Protein AF-F2JRA8-F1 (afdb_monomer)

Solvent-accessible surface area (backbone atoms only — not comparable to full-atom values): 5144 Å² total; per-residue (Å²): 135,67,72,44,74,59,98,90,48,78,33,47,52,38,83,88,82,69,38,47,20,64,55,49,46,52,49,50,45,61,76,48,29,41,80,54,98,88,38,79,40,72,50,84,72,75,69,75,73,72,76,47,76,64,55,55,48,52,52,51,52,52,54,50,52,53,53,50,53,54,48,52,56,49,53,53,53,51,52,52,58,65,71,76,110

Mean predicted aligned error: 14.49 Å

Nearest PDB structures (foldseek):
  1xsx-assembly1_B  TM=5.611E-01  e=4.796E+00  Saccharolobus solfataricus

Secondary structure (DSSP, 8-state):
--EEEETTEEEE-BTTTTB-HHHHHHHHHHHHEEEETTEEEEP-----PPPPHHHHHHHHHHHHHHHHHHHHHHHHHHHHHHH--

Foldseek 3Di:
DDWDQDPVGIFQQDPVVRRGSVRVVVVVLVVFFDQDPNDTHGDPPPPPPDPPPVNVVVVVVVVVVVVVVVVVVVVVVVVVVVVVD

pLDDT: mean 83.26, std 10.79, range [49.56, 93.75]

Sequence (85 aa):
MEYLRNKHGIFTNNETTGQTAEEVYAQYLNDYFDLIDGEYVPKQIDICPEPTTEEKLNELIAEYNELKSRMTNTEEVIMGIMMEI

Organism: Cellulosilyticum lentocellum (strain ATCC 49066 / DSM 5427 / NCIMB 11756 / RHM5) (NCBI:txid642492)

Radius of gyration: 27.49 Å; Cα contacts (8 Å, |Δi|>4): 54; chains: 1; bounding box: 80×26×48 Å

Structure (mmCIF, N/CA/C/O backbone):
data_AF-F2JRA8-F1
#
_entry.id   AF-F2JRA8-F1
#
loop_
_atom_site.group_PDB
_atom_site.id
_atom_site.type_symbol
_atom_site.label_atom_id
_atom_site.label_alt_id
_atom_site.label_comp_id
_atom_site.label_asym_id
_atom_site.label_entity_id
_atom_site.label_seq_id
_atom_site.pdbx_PDB_ins_code
_atom_site.Cartn_x
_atom_site.Cartn_y
_atom_site.Cartn_z
_atom_site.occupancy
_atom_site.B_iso_or_equiv
_atom_site.auth_seq_id
_atom_site.auth_comp_id
_atom_site.auth_asym_id
_atom_site.auth_atom_id
_atom_site.pdbx_PDB_model_num
ATOM 1 N N . MET A 1 1 ? -2.362 -7.884 24.536 1.00 61.72 1 MET A N 1
ATOM 2 C CA . MET A 1 1 ? -2.643 -7.247 23.237 1.00 61.72 1 MET A CA 1
ATOM 3 C C . MET A 1 1 ? -4.078 -7.550 22.880 1.00 61.72 1 MET A C 1
ATOM 5 O O . MET A 1 1 ? -4.488 -8.698 23.017 1.00 61.72 1 MET A O 1
ATOM 9 N N . GLU A 1 2 ? -4.836 -6.519 22.541 1.00 75.69 2 GLU A N 1
ATOM 10 C CA . GLU A 1 2 ? -6.222 -6.641 22.101 1.00 75.69 2 GLU A CA 1
ATOM 11 C C . GLU A 1 2 ? -6.243 -6.932 20.596 1.00 75.69 2 GLU A C 1
ATOM 13 O O . GLU A 1 2 ? -5.435 -6.381 19.846 1.00 75.69 2 GLU A O 1
ATOM 18 N N . TYR A 1 3 ? -7.108 -7.856 20.176 1.00 83.25 3 TYR A N 1
ATOM 19 C CA . TYR A 1 3 ? -7.198 -8.324 18.794 1.00 83.25 3 TYR A CA 1
ATOM 20 C C . TYR A 1 3 ? -8.643 -8.204 18.321 1.00 83.25 3 TYR A C 1
ATOM 22 O O . TYR A 1 3 ? -9.545 -8.752 18.955 1.00 83.25 3 TYR A O 1
ATOM 30 N N . LEU A 1 4 ? -8.848 -7.568 17.169 1.00 89.31 4 LEU A N 1
ATOM 31 C CA . LEU A 1 4 ? -10.133 -7.537 16.481 1.00 89.31 4 LEU A CA 1
ATOM 32 C C . LEU A 1 4 ? -10.088 -8.512 15.302 1.00 89.31 4 LEU A C 1
ATOM 34 O O . LEU A 1 4 ? -9.349 -8.307 14.342 1.00 89.31 4 LEU A O 1
ATOM 38 N N . ARG A 1 5 ? -10.882 -9.584 15.362 1.00 89.94 5 ARG A N 1
ATOM 39 C CA . ARG A 1 5 ? -10.969 -10.591 14.294 1.00 89.94 5 ARG A CA 1
ATOM 40 C C . ARG A 1 5 ? -12.323 -10.522 13.600 1.00 89.94 5 ARG A C 1
ATOM 42 O O . ARG A 1 5 ? -13.355 -10.599 14.258 1.00 89.94 5 ARG A O 1
ATOM 49 N N . ASN A 1 6 ? -12.320 -10.426 12.275 1.00 87.12 6 ASN A N 1
ATOM 50 C CA . ASN A 1 6 ? -13.533 -10.339 11.462 1.00 87.12 6 ASN A CA 1
ATOM 51 C C . ASN A 1 6 ? -13.329 -10.983 10.073 1.00 87.12 6 ASN A C 1
ATOM 53 O O . ASN A 1 6 ? -12.336 -11.672 9.837 1.00 87.12 6 ASN A O 1
ATOM 57 N N . LYS A 1 7 ? -14.284 -10.778 9.154 1.00 85.19 7 LYS A N 1
ATOM 58 C CA . LYS A 1 7 ? -14.256 -11.344 7.791 1.00 85.19 7 LYS A CA 1
ATOM 59 C C . LYS A 1 7 ? -13.096 -10.839 6.916 1.00 85.19 7 LYS A C 1
ATOM 61 O O . LYS A 1 7 ? -12.764 -11.496 5.939 1.00 85.19 7 L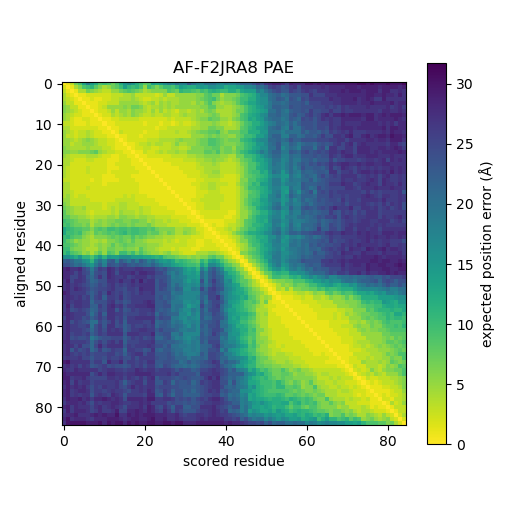YS A O 1
ATOM 66 N N . HIS A 1 8 ? -12.494 -9.702 7.261 1.00 83.56 8 HIS A N 1
ATOM 67 C CA . HIS A 1 8 ? -11.392 -9.074 6.528 1.00 83.56 8 HIS A CA 1
ATOM 68 C C . HIS A 1 8 ? -10.010 -9.415 7.100 1.00 83.56 8 HIS A C 1
ATOM 70 O O . HIS A 1 8 ? -9.007 -9.140 6.449 1.00 83.56 8 HIS A O 1
ATOM 76 N N . GLY A 1 9 ? -9.932 -10.025 8.288 1.00 89.00 9 GLY A N 1
ATOM 77 C CA . GLY A 1 9 ? -8.663 -10.443 8.881 1.00 89.00 9 GLY A CA 1
ATOM 78 C C . GLY A 1 9 ? -8.604 -10.293 10.397 1.00 89.00 9 GLY A C 1
ATOM 79 O O . GLY A 1 9 ? -9.620 -10.350 11.096 1.00 89.00 9 GLY A O 1
ATOM 80 N N . ILE A 1 10 ? -7.378 -10.151 10.901 1.00 91.69 10 ILE A N 1
ATOM 81 C CA . ILE A 1 10 ? -7.065 -9.894 12.307 1.00 91.69 10 ILE A CA 1
ATOM 82 C C . ILE A 1 10 ? -6.345 -8.549 12.367 1.00 91.69 10 ILE A C 1
ATOM 84 O O . ILE A 1 10 ? -5.319 -8.375 11.714 1.00 91.69 10 ILE A O 1
ATOM 88 N N . PHE A 1 11 ? -6.876 -7.632 13.164 1.00 92.94 11 PHE A N 1
ATOM 89 C CA . PHE A 1 11 ? -6.329 -6.302 13.393 1.00 92.94 11 PHE A CA 1
ATOM 90 C C . PHE A 1 11 ? -5.862 -6.192 14.844 1.00 92.94 11 PHE A C 1
ATOM 92 O O . PHE A 1 11 ? -6.474 -6.759 15.755 1.00 92.94 11 PHE A O 1
ATOM 99 N N . THR A 1 12 ? -4.765 -5.474 15.053 1.00 93.50 12 THR A N 1
ATOM 100 C CA . THR A 1 12 ? -4.153 -5.233 16.363 1.00 93.50 12 THR A CA 1
ATOM 101 C C . THR A 1 12 ? -3.933 -3.752 16.568 1.00 93.50 12 THR A C 1
ATOM 103 O O . THR A 1 12 ? -3.898 -2.990 15.603 1.00 93.50 12 THR A O 1
ATOM 106 N N . ASN A 1 13 ? -3.724 -3.357 17.821 1.00 92.44 13 ASN A N 1
ATOM 107 C CA . ASN A 1 13 ? -3.294 -2.001 18.137 1.00 92.44 13 ASN A CA 1
ATOM 108 C C . ASN A 1 13 ? -2.016 -1.660 17.357 1.00 92.44 13 ASN A C 1
ATOM 110 O O . ASN A 1 13 ? -1.095 -2.479 17.265 1.00 92.44 13 ASN A O 1
ATOM 114 N N . ASN A 1 14 ? -1.962 -0.449 16.813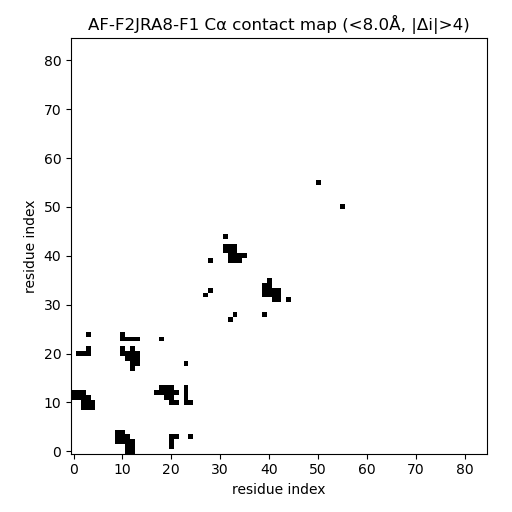 1.00 89.62 14 ASN A N 1
ATOM 115 C CA . ASN A 1 14 ? -0.759 0.092 16.206 1.00 89.62 14 ASN A CA 1
ATOM 116 C C . ASN A 1 14 ? 0.025 0.843 17.285 1.00 89.62 14 ASN A C 1
ATOM 118 O O . ASN A 1 14 ? -0.284 1.984 17.620 1.00 89.62 14 ASN A O 1
ATOM 122 N N . GLU A 1 15 ? 1.056 0.202 17.832 1.00 90.69 15 GLU A N 1
ATOM 123 C CA . GLU A 1 15 ? 1.880 0.787 18.899 1.00 90.69 15 GLU A CA 1
ATOM 124 C C . GLU A 1 15 ? 2.699 2.001 18.429 1.00 90.69 15 GLU A C 1
ATOM 126 O O . GLU A 1 15 ? 3.109 2.815 19.250 1.00 90.69 15 GLU A O 1
ATOM 131 N N . THR A 1 16 ? 2.920 2.155 17.116 1.00 90.06 16 THR A N 1
ATOM 132 C CA . THR A 1 16 ? 3.667 3.292 16.551 1.00 90.06 16 THR A CA 1
ATOM 133 C C . THR A 1 16 ? 2.813 4.553 16.467 1.00 90.06 16 THR A C 1
ATOM 135 O O . THR A 1 16 ? 3.295 5.640 16.774 1.00 90.06 16 THR A O 1
ATOM 138 N N . THR A 1 17 ? 1.549 4.427 16.059 1.00 89.31 17 THR A N 1
ATOM 139 C CA . THR A 1 17 ? 0.622 5.567 15.937 1.00 89.31 17 THR A CA 1
ATOM 140 C C . THR A 1 17 ? -0.262 5.756 17.170 1.00 89.31 17 THR A C 1
ATOM 142 O O . THR A 1 17 ? -0.928 6.781 17.287 1.00 89.31 17 THR A O 1
ATOM 145 N N . GLY A 1 18 ? -0.262 4.793 18.098 1.00 91.38 18 GLY A N 1
ATOM 146 C CA . GLY A 1 18 ? -1.115 4.786 19.287 1.00 91.38 18 GLY A CA 1
ATOM 147 C C . GLY A 1 18 ? -2.567 4.386 19.012 1.00 91.38 18 GLY A C 1
ATOM 148 O O . GLY A 1 18 ? -3.404 4.569 19.891 1.00 91.38 18 GLY A O 1
ATOM 149 N N . GLN A 1 19 ? -2.872 3.855 17.823 1.00 92.06 19 GLN A N 1
ATOM 150 C CA . GLN A 1 19 ? -4.237 3.496 17.434 1.00 92.06 19 GLN A CA 1
ATOM 151 C C . GLN A 1 19 ? -4.680 2.161 18.047 1.00 92.06 19 GLN A C 1
ATOM 153 O O . GLN A 1 19 ? -3.904 1.199 18.111 1.00 92.06 19 GLN A O 1
ATOM 158 N N . THR A 1 20 ? -5.947 2.069 18.444 1.00 93.75 20 THR A N 1
ATOM 159 C CA . THR A 1 20 ? -6.576 0.806 18.856 1.00 93.75 20 THR A CA 1
ATOM 160 C C . THR A 1 20 ? -6.825 -0.106 17.649 1.00 93.75 20 THR A C 1
ATOM 162 O O . THR A 1 20 ? -6.865 0.339 16.502 1.00 93.75 20 THR A O 1
ATOM 165 N N . ALA A 1 21 ? -7.025 -1.406 17.885 1.00 92.19 21 ALA A N 1
ATOM 166 C CA . ALA A 1 21 ? -7.367 -2.363 16.830 1.00 92.19 21 ALA A CA 1
ATOM 167 C C . ALA A 1 21 ? -8.639 -1.966 16.050 1.00 92.19 21 ALA A C 1
ATOM 169 O O . ALA A 1 21 ? -8.754 -2.266 14.861 1.00 92.19 21 ALA A O 1
ATOM 170 N N . GLU A 1 22 ? -9.577 -1.275 16.702 1.00 92.50 22 GLU A N 1
ATOM 171 C CA . GLU A 1 22 ? -10.804 -0.756 16.089 1.00 92.50 22 GLU A CA 1
ATOM 172 C C . GLU A 1 22 ? -10.522 0.428 15.164 1.00 92.50 22 GLU A C 1
ATOM 174 O O . GLU A 1 22 ? -11.041 0.467 14.050 1.00 92.50 22 GLU A O 1
ATOM 179 N N . GLU A 1 23 ? -9.660 1.356 15.582 1.00 92.81 23 GLU A N 1
ATOM 180 C CA . GLU A 1 23 ? -9.242 2.496 14.761 1.00 92.81 23 GLU A CA 1
ATOM 181 C C . GLU A 1 23 ? -8.458 2.036 13.530 1.00 92.81 23 GLU A C 1
ATOM 183 O O . GLU A 1 23 ? -8.709 2.513 12.424 1.00 92.81 23 GLU A O 1
ATOM 188 N N . VAL A 1 24 ? -7.570 1.050 13.695 1.00 92.50 24 VAL A N 1
ATOM 189 C CA . VAL A 1 24 ? -6.839 0.430 12.580 1.00 92.50 24 VAL A CA 1
ATOM 190 C C . VAL A 1 24 ? -7.807 -0.233 11.596 1.00 92.50 24 VAL A C 1
ATOM 192 O O . VAL A 1 24 ? -7.657 -0.091 10.383 1.00 92.50 24 VAL A O 1
ATOM 195 N N . TYR A 1 25 ? -8.826 -0.935 12.094 1.00 92.50 25 TYR A N 1
ATOM 196 C CA . TYR A 1 25 ? -9.835 -1.552 11.236 1.00 92.50 25 TYR A CA 1
ATOM 197 C C . TYR A 1 25 ? -10.725 -0.521 10.528 1.00 92.50 25 TYR A C 1
ATOM 199 O O . TYR A 1 25 ? -11.015 -0.676 9.342 1.00 92.50 25 TYR A O 1
ATOM 207 N N . ALA A 1 26 ? -11.130 0.547 11.217 1.00 90.88 26 ALA A N 1
ATOM 208 C CA . ALA A 1 26 ? -11.906 1.631 10.624 1.00 90.88 26 ALA A CA 1
ATOM 209 C C . ALA A 1 26 ? -11.117 2.351 9.520 1.00 90.88 26 ALA A C 1
ATOM 211 O O . ALA A 1 26 ? -11.671 2.634 8.457 1.00 90.88 26 ALA A O 1
ATOM 212 N N . GLN A 1 27 ? -9.820 2.585 9.744 1.00 91.06 27 GLN A N 1
ATOM 213 C CA . GLN A 1 27 ? -8.909 3.129 8.739 1.00 91.06 27 GLN A CA 1
ATOM 214 C C . GLN A 1 27 ? -8.812 2.196 7.528 1.00 91.06 27 GLN A C 1
ATOM 216 O O . GLN A 1 27 ? -9.039 2.637 6.411 1.00 91.06 27 GLN A O 1
ATOM 221 N N . TYR A 1 28 ? -8.586 0.898 7.745 1.00 90.62 28 TYR A N 1
ATOM 222 C CA . TYR A 1 28 ? -8.555 -0.093 6.668 1.00 90.62 28 TYR A CA 1
ATOM 223 C C . TYR A 1 28 ? -9.847 -0.099 5.835 1.00 90.62 28 TYR A C 1
ATOM 225 O O . TYR A 1 28 ? -9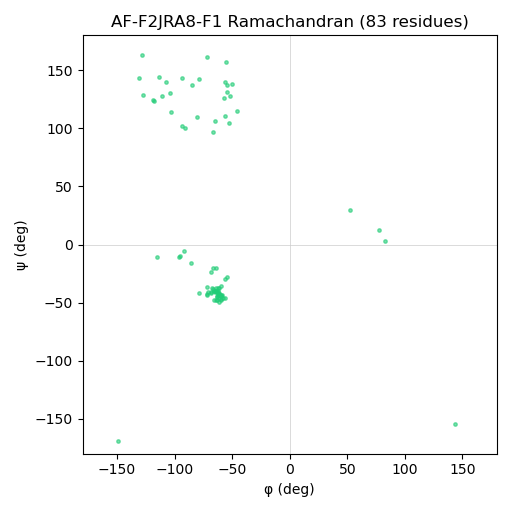.799 -0.099 4.606 1.00 90.62 28 TYR A O 1
ATOM 233 N N . LEU A 1 29 ? -11.017 -0.075 6.478 1.00 90.81 29 LEU A N 1
ATOM 234 C CA . LEU A 1 29 ? -12.283 -0.001 5.750 1.00 90.81 29 LEU A CA 1
ATOM 235 C C . LEU A 1 29 ? -12.387 1.285 4.928 1.00 90.81 29 LEU A C 1
ATOM 237 O O . LEU A 1 29 ? -12.817 1.223 3.785 1.00 90.81 29 LEU A O 1
ATOM 241 N N . ASN A 1 30 ? -11.967 2.423 5.482 1.00 89.62 30 ASN A N 1
ATOM 242 C CA . ASN A 1 30 ? -11.976 3.694 4.765 1.00 89.62 30 ASN A CA 1
ATOM 243 C C . ASN A 1 30 ? -10.980 3.702 3.600 1.00 89.62 30 ASN A C 1
ATOM 245 O O . ASN A 1 30 ? -11.302 4.213 2.539 1.00 89.62 30 ASN A O 1
ATOM 249 N N . ASP A 1 31 ? -9.799 3.109 3.748 1.00 88.56 31 ASP A N 1
ATOM 250 C CA . ASP A 1 31 ? -8.764 3.134 2.714 1.00 88.56 31 ASP A CA 1
ATOM 251 C C . ASP A 1 31 ? -9.129 2.249 1.512 1.00 88.56 31 ASP A C 1
ATOM 253 O O . ASP A 1 31 ? -8.860 2.625 0.372 1.00 88.56 31 ASP A O 1
ATOM 257 N N . TYR A 1 32 ? -9.780 1.104 1.753 1.00 86.81 32 TYR A N 1
ATOM 258 C CA . TYR A 1 32 ? -9.982 0.065 0.735 1.00 86.81 32 TYR A CA 1
ATOM 259 C C . TYR A 1 32 ? -11.437 -0.183 0.334 1.00 86.81 32 TYR A C 1
ATOM 261 O O . TYR A 1 32 ? -11.661 -0.891 -0.648 1.00 86.81 32 TYR A O 1
ATOM 269 N N . PHE A 1 33 ? -12.425 0.359 1.049 1.00 90.81 33 PHE A N 1
ATOM 270 C CA . PHE A 1 33 ? -13.843 0.140 0.756 1.00 90.81 33 PHE A CA 1
AT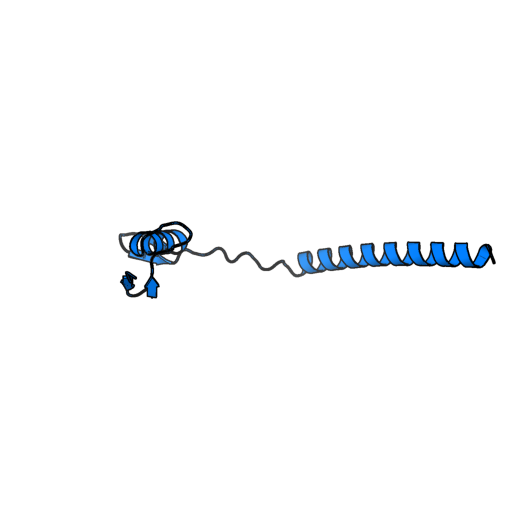OM 271 C C . PHE A 1 33 ? -14.625 1.458 0.710 1.00 90.81 33 PHE A C 1
ATOM 273 O O . PHE A 1 33 ? -14.384 2.379 1.486 1.00 90.81 33 PHE A O 1
ATOM 280 N N . ASP A 1 34 ? -15.594 1.528 -0.195 1.00 89.69 34 ASP A N 1
ATOM 281 C CA . ASP A 1 34 ? -16.657 2.523 -0.201 1.00 89.69 34 ASP A CA 1
ATOM 282 C C . ASP A 1 34 ? -17.882 1.959 0.524 1.00 89.69 34 ASP A C 1
ATOM 284 O O . ASP A 1 34 ? -18.199 0.773 0.414 1.00 89.69 34 ASP A O 1
ATOM 288 N N . LEU A 1 35 ? -18.589 2.809 1.268 1.00 87.88 35 LEU A N 1
ATOM 289 C CA . LEU A 1 35 ? -19.861 2.447 1.887 1.00 87.88 35 LEU A CA 1
ATOM 290 C C . LEU A 1 35 ? -21.004 2.858 0.949 1.00 87.88 35 LEU A C 1
ATOM 292 O O . LEU A 1 35 ? -21.354 4.036 0.883 1.00 87.88 35 LEU A O 1
ATOM 296 N N . ILE A 1 36 ? -21.576 1.892 0.230 1.00 87.81 36 ILE A N 1
ATOM 297 C CA . ILE A 1 36 ? -22.655 2.100 -0.747 1.00 87.81 36 ILE A CA 1
ATOM 298 C C . ILE A 1 36 ? -23.878 1.323 -0.268 1.00 87.81 36 ILE A C 1
ATOM 300 O O . ILE A 1 36 ? -23.790 0.127 -0.011 1.00 87.81 36 ILE A O 1
ATOM 304 N N . ASP A 1 37 ? -25.009 2.008 -0.091 1.00 88.94 37 ASP A N 1
ATOM 305 C CA . ASP A 1 37 ? -26.270 1.413 0.383 1.00 88.94 37 ASP A CA 1
ATOM 306 C C . ASP A 1 37 ? -26.146 0.595 1.690 1.00 88.94 37 ASP A C 1
ATOM 308 O O . ASP A 1 37 ? -26.899 -0.342 1.943 1.00 88.94 37 ASP A O 1
ATOM 312 N N . GLY A 1 38 ? -25.199 0.971 2.560 1.00 86.25 38 GLY A N 1
ATOM 313 C CA . GLY A 1 38 ? -24.929 0.278 3.826 1.00 86.25 38 GLY A CA 1
ATOM 314 C C . GLY A 1 38 ? -24.033 -0.959 3.700 1.00 86.25 38 GLY A C 1
ATOM 315 O O . GLY A 1 38 ? -23.756 -1.611 4.708 1.00 86.25 38 GLY A O 1
ATOM 316 N N . GLU A 1 39 ? -23.538 -1.261 2.501 1.00 85.38 39 GLU A N 1
ATOM 317 C CA . GLU A 1 39 ? -22.587 -2.336 2.241 1.00 85.38 39 GLU A CA 1
ATOM 318 C C . GLU A 1 39 ? -21.188 -1.786 1.934 1.00 85.38 39 GLU A C 1
ATOM 320 O O . GLU A 1 39 ? -21.023 -0.781 1.246 1.00 85.38 39 GLU A O 1
ATOM 325 N N . TYR A 1 40 ? -20.160 -2.460 2.458 1.00 86.75 40 TYR A N 1
ATOM 326 C CA . TYR A 1 40 ? -18.767 -2.159 2.130 1.00 86.75 40 TYR A CA 1
ATOM 327 C C . TYR A 1 40 ? -18.402 -2.808 0.795 1.00 86.75 40 TYR A C 1
ATOM 329 O O . TYR A 1 40 ? -18.260 -4.033 0.713 1.00 86.75 40 TYR A O 1
ATOM 337 N N . VAL A 1 41 ? -18.217 -1.983 -0.230 1.00 87.75 41 VAL A N 1
ATOM 338 C CA . VAL A 1 41 ? -17.808 -2.381 -1.579 1.00 87.75 41 VAL A CA 1
ATOM 339 C C . VAL A 1 41 ? -16.330 -2.026 -1.754 1.00 87.75 41 VAL A C 1
ATOM 341 O O . VAL A 1 41 ? -15.959 -0.907 -1.423 1.00 87.75 41 VAL A O 1
ATOM 344 N N . PRO A 1 42 ? -15.451 -2.930 -2.227 1.00 87.94 42 PRO A N 1
ATOM 345 C CA . PRO A 1 42 ? -14.050 -2.587 -2.461 1.00 87.94 42 PRO A CA 1
ATOM 346 C C . PRO A 1 42 ? -13.935 -1.373 -3.383 1.00 87.94 42 PRO A C 1
ATOM 348 O O . PRO A 1 42 ? -14.568 -1.348 -4.443 1.00 87.94 42 PRO A O 1
ATOM 351 N N . LYS A 1 43 ? -13.119 -0.390 -2.994 1.00 85.69 43 LYS A N 1
ATOM 352 C CA . LYS A 1 43 ? -12.809 0.749 -3.854 1.00 85.69 43 LYS A CA 1
ATOM 353 C C . LYS A 1 43 ? -12.235 0.226 -5.159 1.00 85.69 43 LYS A C 1
ATOM 355 O O . LYS A 1 43 ? -11.417 -0.699 -5.159 1.00 85.69 43 LYS A O 1
ATOM 360 N N . GLN A 1 44 ? -12.633 0.837 -6.271 1.00 71.88 44 GLN A N 1
ATOM 361 C CA . GLN A 1 44 ? -11.869 0.684 -7.500 1.00 71.88 44 GLN A CA 1
ATOM 362 C C . GLN A 1 44 ? -10.529 1.370 -7.261 1.00 71.88 44 GLN A C 1
ATOM 364 O O . GLN A 1 44 ? -10.419 2.591 -7.315 1.00 71.88 44 GLN A O 1
ATOM 369 N N . ILE A 1 45 ? -9.526 0.579 -6.890 1.00 62.25 45 ILE A N 1
ATOM 370 C CA . ILE A 1 45 ? -8.148 1.040 -6.868 1.00 62.25 45 ILE A CA 1
ATOM 371 C C . ILE A 1 45 ? -7.846 1.319 -8.335 1.00 62.25 45 ILE A C 1
ATOM 373 O O . ILE A 1 45 ? -7.755 0.370 -9.118 1.00 62.25 45 ILE A O 1
ATOM 377 N N . ASP A 1 46 ? -7.770 2.595 -8.718 1.00 53.41 46 ASP A N 1
ATOM 378 C CA . ASP A 1 46 ? -7.131 2.974 -9.972 1.00 53.41 46 ASP A CA 1
ATOM 379 C C . ASP A 1 46 ? -5.754 2.326 -9.917 1.00 53.41 46 ASP A C 1
ATOM 381 O O . ASP A 1 46 ? -4.886 2.701 -9.125 1.00 53.41 46 ASP A O 1
ATOM 385 N N . ILE A 1 47 ? -5.607 1.244 -10.674 1.00 53.31 47 ILE A N 1
ATOM 386 C CA . ILE A 1 47 ? -4.340 0.572 -10.867 1.00 53.31 47 ILE A CA 1
ATOM 387 C C . ILE A 1 47 ? -3.457 1.689 -11.401 1.00 53.31 47 ILE A C 1
ATOM 389 O O . ILE A 1 47 ? -3.732 2.174 -12.499 1.00 53.31 47 ILE A O 1
ATOM 393 N N . CYS A 1 48 ? -2.469 2.157 -10.626 1.00 49.56 48 CYS A N 1
ATOM 394 C CA . CYS A 1 48 ? -1.435 3.030 -11.171 1.00 49.56 48 CYS A CA 1
ATOM 395 C C . CYS A 1 48 ? -1.010 2.374 -12.484 1.00 49.56 48 CYS A C 1
ATOM 397 O O . CYS A 1 48 ? -0.551 1.226 -12.423 1.00 49.56 48 CYS A O 1
ATOM 399 N N . PRO A 1 49 ? -1.248 2.999 -13.653 1.00 55.84 49 PRO A N 1
ATOM 400 C CA . PRO A 1 49 ? -0.886 2.360 -14.898 1.00 55.84 49 PRO A CA 1
ATOM 401 C C . PRO A 1 49 ? 0.607 2.080 -14.794 1.00 55.84 49 PRO A C 1
ATOM 403 O O . PRO A 1 49 ? 1.383 2.971 -14.439 1.00 55.84 49 PRO A O 1
ATOM 406 N N . GLU A 1 50 ? 1.005 0.821 -14.998 1.00 57.34 50 GLU A N 1
ATOM 407 C CA . GLU A 1 50 ? 2.424 0.532 -15.151 1.00 57.34 50 GLU A CA 1
ATOM 408 C C . GLU A 1 50 ? 2.973 1.502 -16.199 1.00 57.34 50 GLU A C 1
ATOM 410 O O . GLU A 1 50 ? 2.284 1.728 -17.204 1.00 57.34 50 GLU A O 1
ATOM 415 N N . PRO A 1 51 ? 4.174 2.075 -15.985 1.00 62.22 51 PRO A N 1
ATOM 416 C CA . PRO A 1 51 ? 4.746 2.988 -16.952 1.00 62.22 51 PRO A CA 1
ATOM 417 C C . PRO A 1 51 ? 4.720 2.307 -18.311 1.00 62.22 51 PRO A C 1
ATOM 419 O O . PRO A 1 51 ? 5.128 1.143 -18.467 1.00 62.22 51 PRO A O 1
ATOM 422 N N . THR A 1 52 ? 4.153 3.026 -19.268 1.00 70.88 52 THR A N 1
ATOM 423 C CA . THR A 1 52 ? 3.979 2.552 -20.629 1.00 70.88 52 THR A CA 1
ATOM 424 C C . THR A 1 52 ? 5.335 2.130 -21.188 1.00 70.88 52 THR A C 1
ATOM 426 O O . THR A 1 52 ? 6.401 2.569 -20.744 1.00 70.88 52 THR A O 1
ATOM 429 N N . THR A 1 53 ? 5.326 1.265 -22.201 1.00 75.69 53 THR A N 1
ATOM 430 C CA . THR A 1 53 ? 6.564 0.881 -22.893 1.00 75.69 53 THR A CA 1
ATOM 431 C C . THR A 1 53 ? 7.341 2.105 -23.402 1.00 75.69 53 THR A C 1
ATOM 433 O O . THR A 1 53 ? 8.564 2.059 -23.470 1.00 75.69 53 THR A O 1
ATOM 436 N N . GLU A 1 54 ? 6.645 3.205 -23.705 1.00 80.69 54 GLU A N 1
ATOM 437 C CA . GLU A 1 54 ? 7.223 4.482 -24.128 1.00 80.69 54 GLU A CA 1
ATOM 438 C C . GLU A 1 54 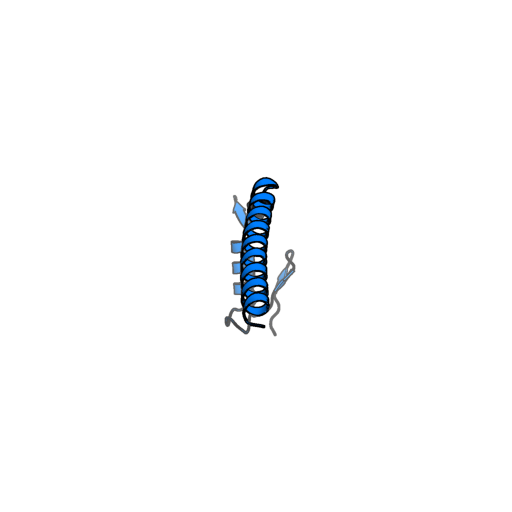? 7.925 5.233 -22.985 1.00 80.69 54 GLU A C 1
ATOM 440 O O . GLU A 1 54 ? 9.046 5.703 -23.165 1.00 80.69 54 GLU A O 1
ATOM 445 N N . GLU A 1 55 ? 7.333 5.289 -21.789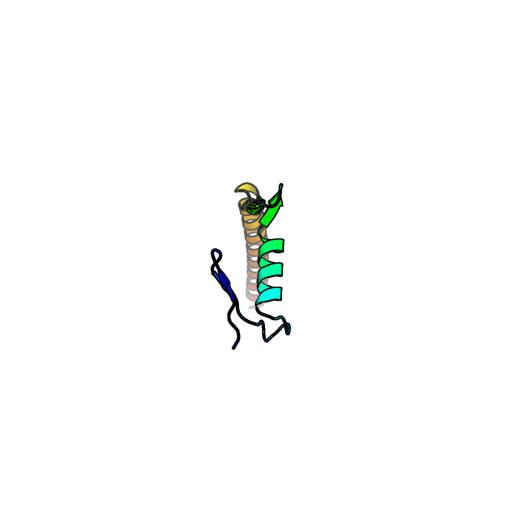 1.00 79.00 55 GLU A N 1
ATOM 446 C CA . GLU A 1 55 ? 7.968 5.900 -20.610 1.00 79.00 55 GLU A CA 1
ATOM 447 C C . GLU A 1 55 ? 9.241 5.148 -20.207 1.00 79.00 55 GLU A C 1
ATOM 449 O O . GLU A 1 55 ? 10.292 5.767 -20.040 1.00 79.00 55 GLU A O 1
ATOM 454 N N . LYS A 1 56 ? 9.192 3.808 -20.188 1.00 83.62 56 LYS A N 1
ATOM 455 C CA . LYS A 1 56 ? 10.375 2.964 -19.937 1.00 83.62 56 LYS A CA 1
ATOM 456 C C . LYS A 1 56 ? 11.468 3.166 -20.992 1.00 83.62 56 LYS A C 1
ATOM 458 O O . LYS A 1 56 ? 12.655 3.137 -20.674 1.00 83.62 56 LYS A O 1
ATOM 463 N N . LEU A 1 57 ? 11.084 3.358 -22.256 1.00 86.69 57 LEU A N 1
ATOM 464 C CA . LEU A 1 57 ? 12.030 3.618 -23.342 1.00 86.69 57 LEU A CA 1
ATOM 465 C C . LEU A 1 57 ? 12.700 4.990 -23.186 1.00 86.69 57 LEU A C 1
ATOM 467 O O . LEU A 1 57 ? 13.906 5.102 -23.394 1.00 86.69 57 LEU A O 1
ATOM 471 N N . ASN A 1 58 ? 11.941 6.015 -22.801 1.00 87.12 58 ASN A N 1
ATOM 472 C CA . ASN A 1 58 ? 12.470 7.361 -22.587 1.00 87.12 58 ASN A CA 1
ATOM 473 C C . ASN A 1 58 ? 13.448 7.417 -21.403 1.00 87.12 58 ASN A C 1
ATOM 475 O O . ASN A 1 58 ? 14.497 8.052 -21.526 1.00 87.12 58 ASN A O 1
ATOM 479 N N . GLU A 1 59 ? 13.160 6.712 -20.304 1.00 86.88 59 GLU A N 1
ATOM 480 C CA . GLU A 1 59 ? 14.099 6.554 -19.181 1.00 86.88 59 GLU A CA 1
ATOM 481 C C . GLU A 1 59 ? 15.402 5.880 -19.633 1.00 86.88 59 GLU A C 1
ATOM 483 O O . GLU A 1 59 ? 16.490 6.407 -19.400 1.00 86.88 59 GLU A O 1
ATOM 488 N N . LEU A 1 60 ? 15.303 4.781 -20.388 1.00 88.50 60 LEU A N 1
ATOM 489 C CA . LEU A 1 60 ? 16.476 4.061 -20.887 1.00 88.50 60 LEU A CA 1
ATOM 490 C C . LEU A 1 60 ? 17.324 4.909 -21.856 1.00 88.50 60 LEU A C 1
ATOM 492 O O . LEU A 1 60 ? 18.555 4.847 -21.836 1.00 88.50 60 LEU A O 1
ATOM 496 N N . ILE A 1 61 ? 16.684 5.722 -22.703 1.00 92.62 61 ILE A N 1
ATOM 497 C CA . ILE A 1 61 ? 17.375 6.667 -23.594 1.00 92.62 61 ILE A CA 1
ATOM 498 C C . ILE A 1 61 ? 18.097 7.749 -22.780 1.00 92.62 61 ILE A C 1
ATOM 500 O O . ILE A 1 61 ? 19.222 8.122 -23.127 1.00 92.62 61 ILE A O 1
ATOM 504 N N . ALA A 1 62 ? 17.481 8.254 -21.708 1.00 91.69 62 ALA A N 1
ATOM 505 C CA . ALA A 1 62 ? 18.103 9.241 -20.832 1.00 91.69 62 ALA A CA 1
ATOM 506 C C . ALA A 1 62 ? 19.358 8.670 -20.149 1.00 91.69 62 ALA A C 1
ATOM 508 O O . ALA A 1 62 ? 20.426 9.283 -20.235 1.00 91.69 62 ALA A O 1
ATOM 509 N N . GLU A 1 63 ? 19.266 7.463 -19.583 1.00 92.19 63 GLU A N 1
ATOM 510 C CA . GLU A 1 63 ? 20.405 6.758 -18.980 1.00 92.19 63 GLU A CA 1
ATOM 511 C C . GLU A 1 63 ? 21.530 6.503 -19.992 1.00 92.19 63 GLU A C 1
ATOM 513 O O . GLU A 1 63 ? 22.708 6.746 -19.709 1.00 92.19 63 GLU A O 1
ATOM 518 N N . TYR A 1 64 ? 21.180 6.064 -21.206 1.00 91.88 64 TYR A N 1
ATOM 519 C CA . TYR A 1 64 ? 22.150 5.848 -22.278 1.00 91.88 64 TYR A CA 1
ATOM 520 C C . TYR A 1 64 ? 22.908 7.135 -22.640 1.00 91.88 64 TYR A C 1
ATOM 522 O O . TYR A 1 64 ? 24.130 7.111 -22.811 1.00 91.88 64 TYR A O 1
ATOM 530 N N . ASN A 1 65 ? 22.209 8.268 -22.733 1.00 91.12 65 ASN A N 1
ATOM 531 C CA . ASN A 1 65 ? 22.827 9.554 -23.056 1.00 91.12 65 ASN A CA 1
ATOM 532 C C . ASN A 1 65 ? 23.760 10.049 -21.941 1.00 91.12 65 ASN A C 1
ATOM 534 O O . ASN A 1 65 ? 24.831 10.587 -22.237 1.00 91.12 65 ASN A O 1
ATOM 538 N N . GLU A 1 66 ? 23.397 9.834 -20.675 1.00 91.62 66 GLU A N 1
ATOM 539 C CA . GLU A 1 66 ? 24.264 10.160 -19.542 1.00 91.62 66 GLU A CA 1
ATOM 540 C C . GLU A 1 66 ? 25.548 9.315 -19.561 1.00 91.62 66 GLU A C 1
ATOM 542 O O . GLU A 1 66 ? 26.657 9.850 -19.476 1.00 91.62 66 GLU A O 1
ATOM 547 N N . LEU A 1 67 ? 25.414 7.998 -19.752 1.00 91.06 67 LEU A N 1
ATOM 548 C CA . LEU A 1 67 ? 26.547 7.078 -19.873 1.00 91.06 67 LEU A CA 1
ATOM 549 C C . LEU A 1 67 ? 27.467 7.453 -21.037 1.00 91.06 67 LEU A C 1
ATOM 551 O O . LEU A 1 67 ? 28.689 7.466 -20.878 1.00 91.06 67 LEU A O 1
ATOM 555 N N . LYS A 1 68 ? 26.890 7.805 -22.189 1.00 89.56 68 LYS A N 1
ATOM 556 C CA . LYS A 1 68 ? 27.645 8.242 -23.365 1.00 89.56 68 LYS A CA 1
ATOM 557 C C . LYS A 1 68 ? 28.455 9.508 -23.079 1.00 89.56 68 LYS A C 1
ATOM 559 O O . LYS A 1 68 ? 29.640 9.545 -23.390 1.00 89.56 68 LYS A O 1
ATOM 564 N N . SER A 1 69 ? 27.847 10.506 -22.435 1.00 89.19 69 SER A N 1
ATOM 565 C CA . SER A 1 69 ? 28.532 11.742 -22.032 1.00 89.19 69 SER A CA 1
ATOM 566 C C . SER A 1 69 ? 29.709 11.462 -21.088 1.00 89.19 69 SER A C 1
ATOM 568 O O . SER A 1 69 ? 30.821 11.952 -21.291 1.00 89.19 69 SER A O 1
ATOM 570 N N . ARG A 1 70 ? 29.507 10.587 -20.094 1.00 88.25 70 ARG A N 1
ATOM 571 C CA . ARG A 1 70 ? 30.568 10.171 -19.163 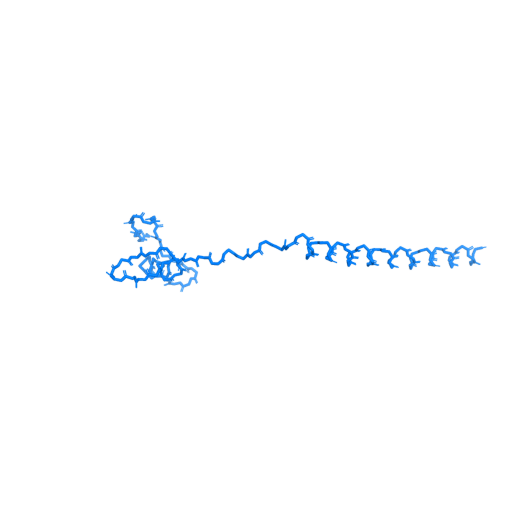1.00 88.25 70 ARG A CA 1
ATOM 572 C C . ARG A 1 70 ? 31.721 9.455 -19.868 1.00 88.25 70 ARG A C 1
ATOM 574 O O . ARG A 1 70 ? 32.875 9.656 -19.489 1.00 88.25 70 ARG A O 1
ATOM 581 N N . MET A 1 71 ? 31.420 8.641 -20.877 1.00 84.31 71 MET A N 1
ATOM 582 C CA . MET A 1 71 ? 32.429 7.937 -21.668 1.00 84.31 71 MET A CA 1
ATOM 583 C C . MET A 1 71 ? 33.285 8.916 -22.474 1.00 84.31 71 MET A C 1
ATOM 585 O O . MET A 1 71 ? 34.504 8.864 -22.359 1.00 84.31 71 MET A O 1
ATOM 589 N N . THR A 1 72 ? 32.664 9.865 -23.180 1.00 80.94 72 THR A N 1
ATOM 590 C CA . THR A 1 72 ? 33.381 10.911 -23.928 1.00 80.94 72 THR A CA 1
ATOM 591 C C . THR A 1 72 ? 34.293 11.733 -23.017 1.00 80.94 72 THR A C 1
ATOM 593 O O . THR A 1 72 ? 35.474 11.885 -23.314 1.00 80.94 72 THR A O 1
ATOM 596 N N . ASN A 1 73 ? 33.800 12.165 -21.852 1.00 76.94 73 ASN A N 1
ATOM 597 C CA . ASN A 1 73 ? 34.630 12.887 -20.881 1.00 76.94 73 ASN A CA 1
ATOM 598 C C . ASN A 1 73 ? 35.832 12.050 -20.405 1.00 76.94 73 ASN A C 1
ATOM 600 O O . ASN A 1 73 ? 36.914 12.578 -20.163 1.00 76.94 73 ASN A O 1
ATOM 604 N N . THR A 1 74 ? 35.657 10.734 -20.264 1.00 79.69 74 THR A N 1
ATOM 605 C CA . THR A 1 74 ? 36.742 9.832 -19.852 1.00 79.69 74 THR A CA 1
ATOM 606 C C . THR A 1 74 ? 37.785 9.671 -20.962 1.00 79.69 74 THR A C 1
ATOM 608 O O . THR A 1 74 ? 38.982 9.685 -20.678 1.00 79.69 74 THR A O 1
ATOM 611 N N . GLU A 1 75 ? 37.354 9.561 -22.221 1.00 79.25 75 GLU A N 1
ATOM 612 C CA . GLU A 1 75 ? 38.246 9.507 -23.387 1.00 79.25 75 GLU A CA 1
ATOM 613 C C . GLU A 1 75 ? 39.076 10.791 -23.532 1.00 79.25 75 GLU A C 1
ATOM 615 O O . GLU A 1 75 ? 40.283 10.711 -23.765 1.00 79.25 75 GLU A O 1
ATOM 620 N N . GLU A 1 76 ? 38.468 11.963 -23.327 1.00 77.94 76 GLU A N 1
ATOM 621 C CA . GLU A 1 76 ? 39.166 13.255 -23.355 1.00 77.94 76 GLU A CA 1
ATOM 622 C C . GLU A 1 76 ? 40.239 13.359 -22.262 1.00 77.94 76 GLU A C 1
ATOM 624 O O . GLU A 1 76 ? 41.365 13.780 -22.536 1.00 77.94 76 GLU A O 1
ATOM 629 N N . VAL A 1 77 ? 39.932 12.915 -21.038 1.00 79.75 77 VAL A N 1
ATOM 630 C CA . VAL A 1 77 ? 40.900 12.893 -19.928 1.00 79.75 77 VAL A CA 1
ATOM 631 C C . 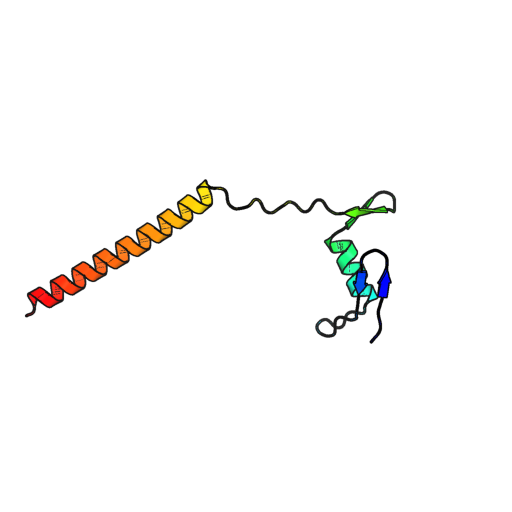VAL A 1 77 ? 42.072 11.959 -20.232 1.00 79.75 77 VAL A C 1
ATOM 633 O O . VAL A 1 77 ? 43.226 12.340 -20.035 1.00 79.75 77 VAL A O 1
ATOM 636 N N . ILE A 1 78 ? 41.804 10.752 -20.740 1.00 83.56 78 ILE A N 1
ATOM 637 C CA . ILE A 1 78 ? 42.858 9.794 -21.111 1.00 83.56 78 ILE A CA 1
ATOM 638 C C . ILE A 1 78 ? 43.744 10.374 -22.219 1.00 83.56 78 ILE A C 1
ATOM 640 O O . ILE A 1 78 ? 44.968 10.282 -22.134 1.00 83.56 78 ILE A O 1
ATOM 644 N N . MET A 1 79 ? 43.146 11.006 -23.232 1.00 79.38 79 MET A N 1
ATOM 645 C CA . MET A 1 79 ? 43.883 11.626 -24.332 1.00 79.38 79 MET A CA 1
ATOM 646 C C . MET A 1 79 ? 44.768 12.784 -23.854 1.00 79.38 79 MET A C 1
ATOM 648 O O . MET A 1 79 ? 45.910 12.893 -24.296 1.00 79.38 79 MET A O 1
ATOM 652 N N . GLY A 1 80 ? 44.282 13.605 -22.915 1.00 78.06 80 GLY A N 1
ATOM 653 C CA . GLY A 1 80 ? 45.076 14.656 -22.273 1.00 78.06 80 GLY A CA 1
ATOM 654 C C . GLY A 1 80 ? 46.294 14.099 -21.535 1.00 78.06 80 GLY A C 1
ATOM 655 O O . GLY A 1 80 ? 47.408 14.563 -21.758 1.00 78.06 80 GLY A O 1
ATOM 656 N N . ILE A 1 81 ? 46.109 13.036 -20.744 1.00 80.06 81 ILE A N 1
ATOM 657 C CA . ILE A 1 81 ? 47.208 12.373 -20.020 1.00 80.06 81 ILE A CA 1
ATOM 658 C C . ILE A 1 81 ? 48.242 11.786 -20.993 1.00 80.06 81 ILE A C 1
ATOM 660 O O . ILE A 1 81 ? 49.440 11.887 -20.748 1.00 80.06 81 ILE A O 1
ATOM 664 N N . MET A 1 82 ? 47.805 11.192 -22.109 1.00 71.62 82 MET A N 1
ATOM 665 C CA . MET A 1 82 ? 48.714 10.626 -23.114 1.00 71.62 82 MET A CA 1
ATOM 666 C C . MET A 1 82 ? 49.525 11.678 -23.883 1.00 71.62 82 MET A C 1
ATOM 668 O O . MET A 1 82 ? 50.571 11.330 -24.418 1.00 71.62 82 MET A O 1
ATOM 672 N N . MET A 1 83 ? 49.060 12.929 -23.969 1.00 75.44 83 MET A N 1
ATOM 673 C CA . MET A 1 83 ? 49.796 14.019 -24.628 1.00 75.44 83 MET A CA 1
ATOM 674 C C . MET A 1 83 ? 50.809 14.721 -23.708 1.00 75.44 83 MET A C 1
ATOM 676 O O . MET A 1 83 ? 51.673 15.438 -24.208 1.00 75.44 83 MET A O 1
ATOM 680 N N . GLU A 1 84 ? 50.709 14.537 -22.388 1.00 70.56 84 GLU A N 1
ATOM 681 C CA . GLU A 1 84 ? 51.632 15.112 -21.394 1.00 70.56 84 GLU A CA 1
ATOM 682 C C . GLU A 1 84 ? 52.81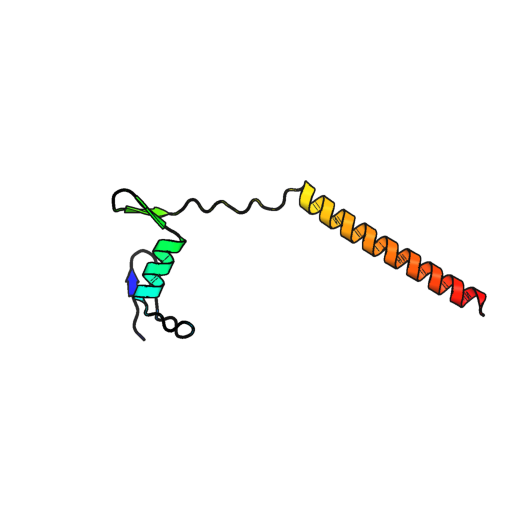6 14.186 -21.028 1.00 70.56 84 GLU A C 1
ATOM 684 O O . GLU A 1 84 ? 53.711 14.613 -20.295 1.00 70.56 84 GLU A O 1
ATOM 689 N N . ILE A 1 85 ? 52.841 12.944 -21.539 1.00 57.16 85 ILE A N 1
ATOM 690 C CA . ILE A 1 85 ? 53.933 11.953 -21.399 1.00 57.16 85 ILE A CA 1
ATOM 691 C C . ILE A 1 85 ? 54.812 11.958 -22.652 1.00 57.16 85 ILE A C 1
ATOM 693 O O . ILE A 1 85 ? 56.055 12.001 -22.492 1.00 57.16 85 ILE A O 1
#